Protein AF-A0A3B0PFP4-F1 (afdb_monomer)

Secondary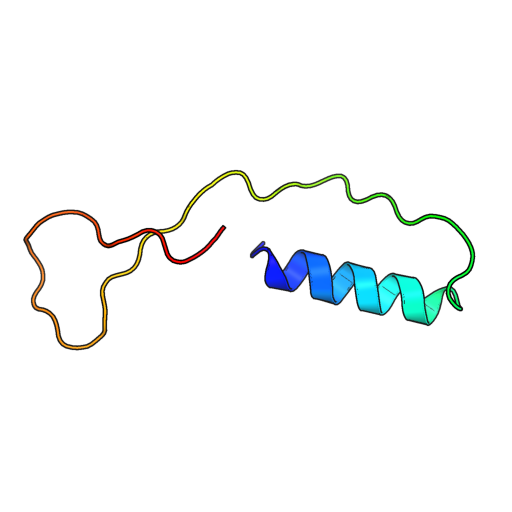 structure (DSSP, 8-state):
--HHHHHHHHHHHHHHTTT-S----------PEEEPPTTPPS-SS--EEEE-

Foldseek 3Di:
DFPVVLVVVVVVVCVVVVVDDDDDDPDDDPDFDFDDDPPDDDDDDTH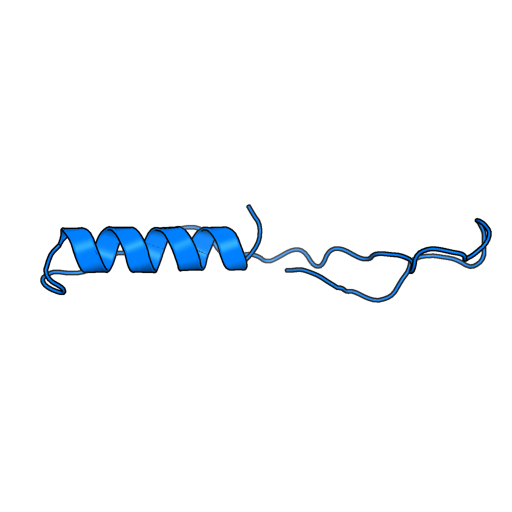DGDTD

pLDDT: mean 86.58, std 5.79, range [64.62, 94.5]

Sequence (52 aa):
MDSRQIESARIAATRSLGREGNVIIRIFPHFSKTSKPIGVRMGSGKGSPEKW

Radius of gyration: 16.76 Å; Cα contacts (8 Å, |Δi|>4): 39; chains: 1; bounding box: 41×16×41 Å

Organism: Mycoplasmopsis synoviae (NCBI:txid2109)

Structure (mmCIF, N/CA/C/O backbone):
data_AF-A0A3B0PF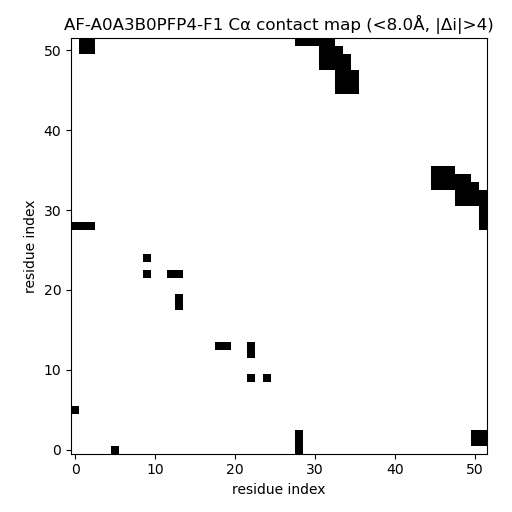P4-F1
#
_entry.id   AF-A0A3B0PFP4-F1
#
loop_
_atom_site.group_PDB
_atom_site.id
_atom_site.type_symbol
_atom_site.label_atom_id
_atom_site.label_alt_id
_atom_site.label_comp_id
_atom_site.label_asym_id
_atom_site.label_entity_id
_atom_site.label_seq_id
_atom_site.pdbx_PDB_ins_code
_atom_site.Cartn_x
_atom_site.Cartn_y
_atom_site.Cartn_z
_atom_site.occupancy
_atom_site.B_iso_or_equiv
_atom_site.auth_seq_id
_atom_site.auth_comp_id
_atom_site.auth_asym_id
_atom_site.auth_atom_id
_atom_site.pdbx_PDB_model_num
ATOM 1 N N . MET A 1 1 ? 4.831 4.996 -1.745 1.00 64.62 1 MET A N 1
ATOM 2 C CA . MET A 1 1 ? 3.791 3.997 -1.459 1.00 64.62 1 MET A CA 1
ATOM 3 C C . MET A 1 1 ? 4.021 2.787 -2.340 1.00 64.62 1 MET A C 1
ATOM 5 O O . MET A 1 1 ? 4.022 2.930 -3.556 1.00 64.62 1 MET A O 1
ATOM 9 N N . ASP A 1 2 ? 4.306 1.653 -1.723 1.00 83.56 2 ASP A N 1
ATOM 10 C CA . ASP A 1 2 ? 4.277 0.31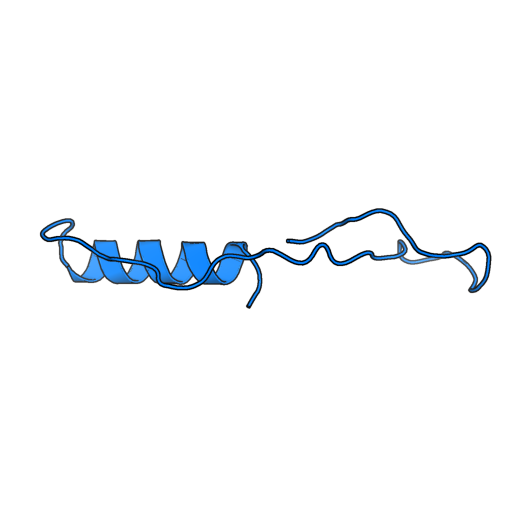4 -2.319 1.00 83.56 2 ASP A CA 1
ATOM 11 C C . ASP A 1 2 ? 2.979 -0.370 -1.850 1.00 83.56 2 ASP A C 1
ATOM 13 O O . ASP A 1 2 ? 2.522 -0.090 -0.735 1.00 83.56 2 ASP A O 1
ATOM 17 N N . SER A 1 3 ? 2.380 -1.249 -2.651 1.00 87.75 3 SER A N 1
ATOM 18 C CA . SER A 1 3 ? 1.182 -2.032 -2.280 1.00 87.75 3 SER A CA 1
ATOM 19 C C . SER A 1 3 ? 1.283 -2.669 -0.884 1.00 87.75 3 SER A C 1
ATOM 21 O O . SER A 1 3 ? 0.346 -2.602 -0.085 1.00 87.75 3 SER A O 1
ATOM 23 N N . ARG A 1 4 ? 2.465 -3.184 -0.528 1.00 90.00 4 ARG A N 1
ATOM 24 C CA . ARG A 1 4 ? 2.761 -3.763 0.799 1.00 90.00 4 ARG A CA 1
ATOM 25 C C . ARG A 1 4 ? 2.636 -2.762 1.949 1.00 90.00 4 ARG A C 1
ATOM 27 O O . ARG A 1 4 ? 2.218 -3.130 3.044 1.00 90.00 4 ARG A O 1
ATOM 34 N N . GLN A 1 5 ? 2.991 -1.499 1.716 1.00 91.25 5 GLN A N 1
ATOM 35 C CA . GLN A 1 5 ? 2.892 -0.452 2.735 1.00 91.25 5 GLN A CA 1
ATOM 36 C C . GLN A 1 5 ? 1.428 -0.119 3.028 1.00 91.25 5 GLN A C 1
ATOM 38 O O . GLN A 1 5 ? 1.050 -0.008 4.192 1.00 91.25 5 GLN A O 1
ATOM 43 N N . ILE A 1 6 ? 0.600 -0.029 1.98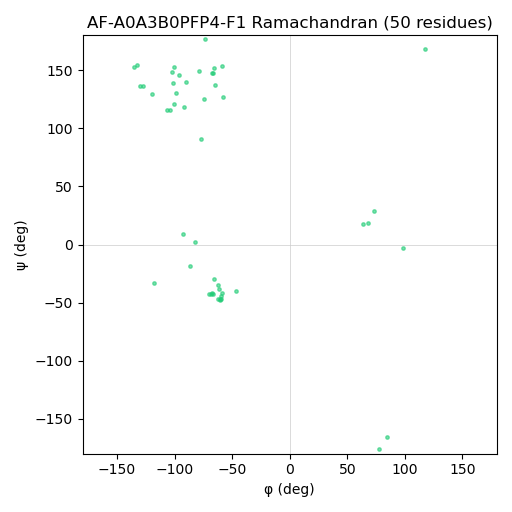2 1.00 91.19 6 ILE A N 1
ATOM 44 C CA . ILE A 1 6 ? -0.844 0.204 2.112 1.00 91.19 6 ILE A CA 1
ATOM 45 C C . ILE A 1 6 ? -1.488 -0.918 2.939 1.00 91.19 6 ILE A C 1
ATOM 47 O O . ILE A 1 6 ? -2.243 -0.641 3.871 1.00 91.19 6 ILE A O 1
ATOM 51 N N . GLU A 1 7 ? -1.123 -2.173 2.668 1.00 92.50 7 GLU A N 1
ATOM 52 C CA . GLU A 1 7 ? -1.666 -3.323 3.397 1.00 92.50 7 GLU A CA 1
ATOM 53 C C . GLU A 1 7 ? -1.200 -3.371 4.857 1.00 92.50 7 GLU A C 1
ATOM 55 O O . GLU A 1 7 ? -2.009 -3.576 5.764 1.00 92.50 7 GLU A O 1
ATOM 60 N N . SER A 1 8 ? 0.083 -3.094 5.115 1.00 93.00 8 SER A N 1
ATOM 61 C CA . SER A 1 8 ? 0.597 -3.022 6.489 1.00 93.00 8 SER A CA 1
ATOM 62 C C . SER A 1 8 ? -0.129 -1.962 7.328 1.00 93.00 8 SER A C 1
ATOM 64 O O . SER A 1 8 ? -0.509 -2.235 8.468 1.00 93.00 8 SER A O 1
ATOM 66 N N . ALA A 1 9 ? -0.409 -0.791 6.745 1.00 93.75 9 ALA A N 1
ATOM 67 C CA . ALA A 1 9 ? -1.147 0.282 7.402 1.00 93.75 9 ALA A CA 1
ATOM 68 C C . ALA A 1 9 ? -2.610 -0.103 7.668 1.00 93.75 9 ALA A C 1
ATOM 70 O O . ALA A 1 9 ? -3.114 0.128 8.769 1.00 93.75 9 ALA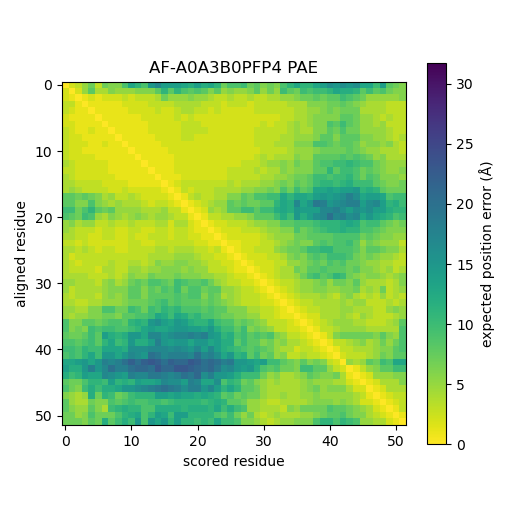 A O 1
ATOM 71 N N . ARG A 1 10 ? -3.282 -0.746 6.702 1.00 93.19 10 ARG A N 1
ATOM 72 C CA . ARG A 1 10 ? -4.659 -1.240 6.865 1.00 93.19 10 ARG A CA 1
ATOM 73 C C . ARG A 1 10 ? -4.764 -2.244 8.010 1.00 93.19 10 ARG A C 1
ATOM 75 O O . ARG A 1 10 ? -5.663 -2.127 8.844 1.00 93.19 10 ARG A O 1
ATOM 82 N N . ILE A 1 11 ? -3.852 -3.215 8.068 1.00 92.94 11 ILE A N 1
ATOM 83 C CA . ILE A 1 11 ? -3.824 -4.229 9.130 1.00 92.94 11 ILE A CA 1
ATOM 84 C C . ILE A 1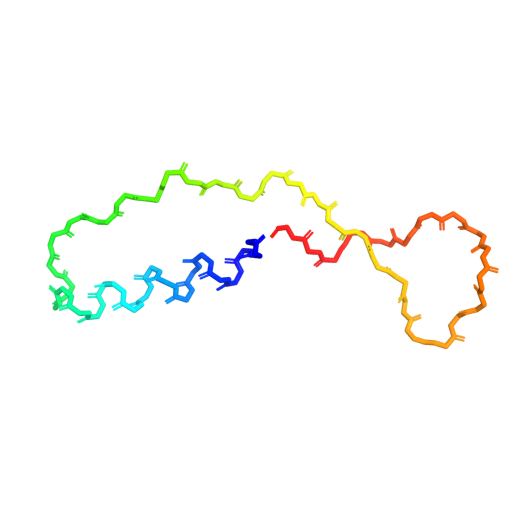 11 ? -3.594 -3.567 10.492 1.00 92.94 11 ILE A C 1
ATOM 86 O O . ILE A 1 11 ? -4.318 -3.870 11.441 1.00 92.94 11 ILE A O 1
ATOM 90 N N . ALA A 1 12 ? -2.623 -2.654 10.591 1.00 94.50 12 ALA A N 1
ATOM 91 C CA . ALA A 1 12 ? -2.333 -1.934 11.830 1.00 94.50 12 ALA A CA 1
ATOM 92 C C . ALA A 1 12 ? -3.542 -1.116 12.316 1.00 94.50 12 ALA A C 1
ATOM 94 O O . ALA A 1 12 ? -3.935 -1.243 13.476 1.00 94.50 12 ALA A O 1
ATOM 95 N N . ALA A 1 13 ? -4.187 -0.364 11.417 1.00 93.25 13 ALA A N 1
ATOM 96 C CA . ALA A 1 13 ? -5.395 0.399 11.725 1.00 93.25 13 ALA A CA 1
ATOM 97 C C . ALA A 1 13 ? -6.538 -0.515 12.191 1.00 93.25 13 ALA A C 1
ATOM 99 O O . ALA A 1 13 ? -7.124 -0.286 13.245 1.00 93.25 13 ALA A O 1
ATOM 100 N N . THR A 1 14 ? -6.796 -1.607 11.464 1.00 93.31 14 THR A N 1
ATOM 101 C CA . THR A 1 14 ? -7.860 -2.569 11.802 1.00 93.31 14 THR A CA 1
ATOM 102 C C . THR A 1 14 ? -7.623 -3.226 13.167 1.00 93.31 14 THR A C 1
ATOM 104 O O . THR A 1 14 ? -8.570 -3.433 13.923 1.00 93.31 14 THR A O 1
ATOM 107 N N . ARG A 1 15 ? -6.367 -3.545 13.518 1.00 93.62 15 ARG A N 1
ATOM 108 C CA . ARG A 1 15 ? -6.025 -4.088 14.847 1.00 93.62 15 ARG A CA 1
ATOM 109 C C . ARG A 1 15 ? -6.228 -3.056 15.952 1.00 93.62 15 ARG A C 1
ATOM 111 O O . ARG A 1 15 ? -6.756 -3.415 16.997 1.00 93.62 15 ARG A O 1
ATOM 118 N N . SER A 1 16 ? -5.842 -1.803 15.716 1.00 92.19 16 SER A N 1
ATOM 119 C CA . SER A 1 16 ? -6.020 -0.719 16.691 1.00 92.19 16 SER A CA 1
ATOM 120 C C . SER A 1 16 ? -7.490 -0.383 16.947 1.00 92.19 16 SER A C 1
ATOM 122 O O . SER A 1 16 ? -7.826 0.046 18.043 1.00 92.19 16 SER A O 1
ATOM 124 N N . LEU A 1 17 ? -8.353 -0.585 15.951 1.00 91.25 17 LEU A N 1
ATOM 125 C CA . LEU A 1 17 ? -9.804 -0.398 16.041 1.00 91.25 17 LEU A CA 1
ATOM 126 C C . LEU A 1 17 ? -10.534 -1.602 16.665 1.00 91.25 17 LEU A C 1
ATOM 128 O O . LEU A 1 17 ? -11.757 -1.624 16.694 1.00 91.25 17 LEU A O 1
ATOM 132 N N . GLY A 1 18 ? -9.823 -2.649 17.100 1.00 90.62 18 GLY A N 1
ATOM 133 C CA . GLY A 1 18 ? -10.464 -3.857 17.634 1.00 90.62 18 GLY A CA 1
ATOM 134 C C . GLY A 1 18 ? -11.243 -4.663 16.587 1.00 90.62 18 GLY A C 1
ATOM 135 O O . GLY A 1 18 ? -12.054 -5.504 16.953 1.00 90.62 18 GLY A O 1
ATOM 136 N N . ARG A 1 19 ? -10.968 -4.449 15.289 1.00 83.88 19 ARG A N 1
ATOM 137 C CA . ARG A 1 19 ? -11.750 -4.960 14.141 1.00 83.88 19 ARG A CA 1
ATOM 138 C C . ARG A 1 19 ? -13.179 -4.414 14.060 1.00 83.88 19 ARG A C 1
ATOM 140 O O . ARG A 1 19 ? -13.996 -4.974 13.333 1.00 83.88 19 ARG A O 1
ATOM 147 N N . GLU A 1 20 ? -13.456 -3.318 14.753 1.00 89.12 20 GLU A N 1
ATOM 148 C CA . GLU A 1 20 ? -14.731 -2.614 14.687 1.00 89.12 20 GLU A CA 1
ATOM 149 C C . GLU A 1 20 ? -14.628 -1.380 13.774 1.00 89.12 20 GLU A C 1
ATOM 151 O O . GLU A 1 20 ? -13.561 -0.794 13.588 1.00 89.12 20 GLU A O 1
ATOM 156 N N . GLY A 1 21 ? -15.750 -0.983 13.170 1.00 86.19 21 GLY A N 1
ATOM 157 C CA . GLY A 1 21 ? -15.808 0.154 12.249 1.00 86.19 21 GLY A CA 1
ATOM 158 C C . GLY A 1 21 ? -15.268 -0.129 10.839 1.00 86.19 21 GLY A C 1
ATOM 159 O O . GLY A 1 21 ? -14.925 -1.253 10.480 1.00 86.19 21 GLY A O 1
ATOM 160 N N . ASN A 1 22 ? -15.234 0.917 10.006 1.00 88.88 22 ASN A N 1
ATOM 161 C CA . ASN A 1 22 ? -14.835 0.833 8.599 1.00 88.88 22 ASN A CA 1
ATOM 162 C C . ASN A 1 22 ? -13.616 1.717 8.314 1.00 88.88 22 ASN A C 1
ATOM 164 O O . ASN A 1 22 ? -13.622 2.911 8.609 1.00 88.88 22 ASN A O 1
ATOM 168 N N . VAL A 1 23 ? -12.592 1.139 7.680 1.00 90.56 23 VAL A N 1
ATOM 169 C CA . VAL A 1 23 ? -11.390 1.853 7.226 1.00 90.56 23 VAL A CA 1
ATOM 170 C C . VAL A 1 23 ? -11.442 1.991 5.708 1.00 90.56 23 VAL A C 1
ATOM 172 O O . VAL A 1 23 ? -11.379 0.996 4.990 1.00 90.56 23 VAL A O 1
ATOM 175 N N . ILE A 1 24 ? -11.532 3.226 5.212 1.00 92.25 24 ILE A N 1
ATOM 176 C CA . ILE A 1 24 ? -11.563 3.516 3.773 1.00 92.25 24 ILE A CA 1
ATOM 177 C C . ILE A 1 24 ? -10.175 3.969 3.316 1.00 92.25 24 ILE A C 1
ATOM 179 O O . ILE A 1 24 ? -9.652 4.985 3.774 1.00 92.25 24 ILE A O 1
ATOM 183 N N . ILE A 1 25 ? -9.590 3.237 2.370 1.00 92.44 25 ILE A N 1
ATOM 184 C CA . ILE A 1 25 ? -8.309 3.579 1.745 1.00 92.44 25 ILE A CA 1
ATOM 185 C C . ILE A 1 25 ? -8.591 4.407 0.487 1.00 92.44 25 ILE A C 1
ATOM 187 O O . ILE A 1 25 ? -9.234 3.931 -0.442 1.00 92.44 25 ILE A O 1
ATOM 191 N N . ARG A 1 26 ? -8.101 5.652 0.445 1.00 92.44 26 ARG A N 1
ATOM 192 C CA . ARG A 1 26 ? -8.334 6.598 -0.670 1.00 92.44 26 ARG A CA 1
ATOM 193 C C . ARG A 1 26 ? -7.255 6.568 -1.761 1.00 92.44 26 ARG A C 1
ATOM 195 O O . ARG A 1 26 ? -7.214 7.457 -2.604 1.00 92.44 26 ARG A O 1
ATOM 202 N N . ILE A 1 27 ? -6.339 5.605 -1.706 1.00 89.75 27 ILE A N 1
ATOM 203 C CA . ILE A 1 27 ? -5.155 5.532 -2.568 1.00 89.75 27 ILE A CA 1
ATOM 204 C C . ILE A 1 27 ? -5.082 4.133 -3.175 1.00 89.75 27 ILE A C 1
ATOM 206 O O . ILE A 1 27 ? -5.241 3.149 -2.456 1.00 89.75 27 ILE A O 1
ATOM 210 N N . PHE A 1 28 ? -4.790 4.049 -4.474 1.00 87.50 28 PHE A N 1
ATOM 211 C CA . PHE A 1 28 ? -4.603 2.787 -5.184 1.00 87.50 28 PHE A CA 1
ATOM 212 C C . PHE A 1 28 ? -3.265 2.774 -5.952 1.00 87.50 28 PHE A C 1
ATOM 214 O O . PHE A 1 28 ? -2.904 3.775 -6.581 1.00 87.50 28 PHE A O 1
ATOM 221 N N . PRO A 1 29 ? -2.503 1.666 -5.906 1.00 86.50 29 PRO A N 1
ATOM 222 C CA . PRO A 1 29 ? -1.250 1.523 -6.642 1.00 86.50 29 PRO A CA 1
ATOM 223 C C . PRO A 1 29 ? -1.500 1.239 -8.135 1.00 86.50 29 PRO A C 1
ATOM 225 O O . PRO A 1 29 ? -1.634 0.095 -8.556 1.00 86.50 29 PRO A O 1
ATOM 228 N N . HIS A 1 30 ? -1.576 2.290 -8.957 1.00 86.31 30 HIS A N 1
ATOM 229 C CA . HIS A 1 30 ? -1.820 2.149 -10.403 1.00 86.31 30 HIS A CA 1
ATOM 230 C C . HIS A 1 30 ? -0.553 1.928 -11.244 1.00 86.31 30 HIS A C 1
ATOM 232 O O . HIS A 1 30 ? -0.648 1.515 -12.397 1.00 86.31 30 HIS A O 1
ATOM 238 N N . PHE A 1 31 ? 0.629 2.254 -10.718 1.00 83.31 31 PHE A N 1
ATOM 239 C CA . PHE A 1 31 ? 1.847 2.327 -11.520 1.00 83.31 31 PHE A CA 1
ATOM 240 C C . PHE A 1 31 ? 2.757 1.122 -11.290 1.00 83.31 31 PHE A C 1
ATOM 242 O O . PHE A 1 31 ? 3.343 0.971 -10.221 1.00 83.31 31 PHE A O 1
ATOM 249 N N . SER A 1 32 ? 2.960 0.319 -12.333 1.00 84.81 32 SER A N 1
ATOM 250 C CA . SER A 1 32 ? 3.899 -0.799 -12.295 1.00 84.81 32 SER A CA 1
ATOM 251 C C . SER A 1 32 ? 5.356 -0.318 -12.351 1.00 84.81 32 SER A C 1
ATOM 253 O O . SER A 1 32 ? 5.758 0.365 -13.297 1.00 84.81 32 SER A O 1
ATOM 255 N N . LYS A 1 33 ? 6.182 -0.724 -11.386 1.00 84.38 33 LYS A N 1
ATOM 256 C CA . LYS A 1 33 ? 7.629 -0.466 -11.358 1.00 84.38 33 LYS A CA 1
ATOM 257 C C . LYS A 1 33 ? 8.394 -1.682 -11.864 1.00 84.38 33 LYS A C 1
ATOM 259 O O . LYS A 1 33 ? 8.184 -2.796 -11.389 1.00 84.38 33 LYS A O 1
ATOM 264 N N . THR A 1 34 ? 9.308 -1.453 -12.801 1.00 87.12 34 THR A N 1
ATOM 265 C CA . THR A 1 34 ? 10.191 -2.482 -13.365 1.00 87.12 34 THR A CA 1
ATOM 266 C C . THR A 1 34 ? 11.540 -2.496 -12.661 1.00 87.12 34 THR A C 1
ATOM 268 O O . THR A 1 34 ? 12.062 -1.426 -12.345 1.00 87.12 34 THR A O 1
ATOM 271 N N . SER A 1 35 ? 12.149 -3.670 -12.514 1.00 85.12 35 SER A N 1
ATOM 272 C CA . SER A 1 35 ? 13.504 -3.813 -11.973 1.00 85.12 35 SER A CA 1
ATOM 273 C C . SER A 1 35 ? 14.326 -4.788 -12.806 1.00 85.12 35 SER A C 1
ATOM 275 O O . SER A 1 35 ? 13.779 -5.681 -13.455 1.00 85.12 35 SER A O 1
ATOM 277 N N . LYS A 1 36 ? 15.647 -4.605 -12.807 1.00 85.56 36 LYS A N 1
ATOM 278 C CA . LYS A 1 36 ? 16.586 -5.577 -13.371 1.00 85.56 36 LYS A CA 1
ATOM 279 C C . LYS A 1 36 ? 17.216 -6.385 -12.235 1.00 85.56 36 LYS A C 1
ATOM 281 O O . LYS A 1 36 ? 17.569 -5.784 -11.220 1.00 85.56 36 LYS A O 1
ATOM 286 N N . PRO A 1 37 ? 17.383 -7.710 -12.395 1.00 84.06 37 PRO A N 1
ATOM 287 C CA . PRO A 1 37 ? 18.055 -8.535 -11.401 1.00 84.06 37 PRO A CA 1
ATOM 288 C C . PRO A 1 37 ? 19.485 -8.062 -11.140 1.00 84.06 37 PRO A C 1
ATOM 290 O O . PRO A 1 37 ? 20.144 -7.496 -12.013 1.00 84.06 37 PRO A O 1
ATOM 293 N N . ILE A 1 38 ? 19.987 -8.346 -9.945 1.00 85.81 38 ILE A N 1
ATOM 294 C CA . ILE A 1 38 ? 21.388 -8.102 -9.612 1.00 85.81 38 ILE A CA 1
ATOM 295 C C . ILE A 1 38 ? 22.294 -8.996 -10.475 1.00 85.81 38 ILE A C 1
ATOM 297 O O . ILE A 1 38 ? 21.993 -10.166 -10.697 1.00 85.81 38 ILE A O 1
ATOM 301 N N . GLY A 1 39 ? 23.394 -8.430 -10.981 1.00 84.25 39 GLY A N 1
ATOM 302 C CA . GLY A 1 39 ? 24.392 -9.153 -11.783 1.00 84.25 39 GLY A CA 1
ATOM 303 C C . GLY A 1 39 ? 24.271 -9.002 -13.304 1.00 84.25 39 GLY A C 1
ATOM 304 O O . GLY A 1 39 ? 25.135 -9.502 -14.022 1.00 84.25 39 GLY A O 1
ATOM 305 N N . VAL A 1 40 ? 23.263 -8.288 -13.824 1.00 84.12 40 VAL A N 1
ATOM 306 C CA . VAL A 1 40 ? 23.160 -8.009 -15.270 1.00 84.12 40 VAL A CA 1
ATOM 307 C C . VAL A 1 40 ? 23.873 -6.708 -15.648 1.00 84.12 40 VAL A C 1
ATOM 309 O O . VAL A 1 40 ? 23.789 -5.705 -14.938 1.00 84.12 40 VAL A O 1
ATOM 312 N N . ARG A 1 41 ? 24.573 -6.705 -16.791 1.00 82.38 41 ARG A N 1
ATOM 313 C CA . ARG A 1 41 ? 25.149 -5.475 -17.359 1.00 82.38 41 ARG A CA 1
ATOM 314 C C . ARG A 1 41 ? 24.035 -4.517 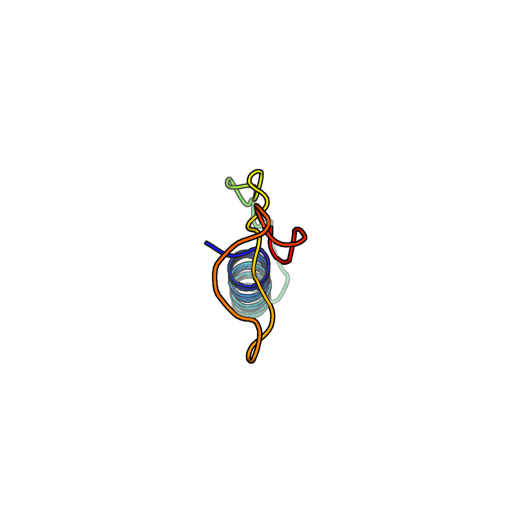-17.795 1.00 82.38 41 ARG A C 1
ATOM 316 O O . ARG A 1 41 ? 22.939 -4.936 -18.167 1.00 82.38 41 ARG A O 1
ATOM 323 N N . MET A 1 42 ? 24.330 -3.220 -17.770 1.00 83.44 42 MET A N 1
ATOM 324 C CA . MET A 1 42 ? 23.428 -2.193 -18.296 1.00 83.44 42 MET A CA 1
ATOM 325 C C . MET A 1 42 ? 23.286 -2.327 -19.824 1.00 83.44 42 MET A C 1
ATOM 327 O O . MET A 1 42 ? 24.225 -2.736 -20.500 1.00 83.44 42 MET A O 1
ATOM 331 N N . GLY A 1 43 ? 22.108 -1.992 -20.362 1.00 80.31 43 GLY A N 1
ATOM 332 C CA . GLY A 1 43 ? 21.722 -2.255 -21.762 1.00 80.31 43 GLY A CA 1
ATOM 333 C C . GLY A 1 43 ? 20.506 -3.190 -21.884 1.00 80.31 43 GLY A C 1
ATOM 334 O O . GLY A 1 43 ? 20.060 -3.748 -20.882 1.00 80.31 43 GLY A O 1
ATOM 335 N N . SER A 1 44 ? 19.923 -3.312 -23.082 1.00 77.94 44 SER A N 1
ATOM 336 C CA . SER A 1 44 ? 18.783 -4.207 -23.411 1.00 77.94 44 SER A CA 1
ATOM 337 C C . SER A 1 44 ? 17.381 -3.823 -22.889 1.00 77.94 44 SER A C 1
ATOM 339 O O . SER A 1 44 ? 16.541 -4.690 -22.677 1.00 77.94 44 SER A O 1
ATOM 341 N N . GLY A 1 45 ? 17.082 -2.530 -22.704 1.00 82.06 45 GLY A N 1
ATOM 342 C CA . GLY A 1 45 ? 15.710 -2.060 -22.417 1.00 82.06 45 GLY A CA 1
ATOM 343 C C . GLY A 1 45 ? 15.289 -2.107 -20.938 1.00 82.06 45 GLY A C 1
ATOM 344 O O . GLY A 1 45 ? 16.142 -2.185 -20.050 1.00 82.06 45 GLY A O 1
ATOM 345 N N . LYS A 1 46 ? 13.980 -1.982 -20.661 1.00 82.06 46 LYS A N 1
ATOM 346 C CA . LYS A 1 46 ? 13.400 -2.016 -19.300 1.00 82.06 46 LYS A CA 1
ATOM 347 C C . LYS A 1 46 ? 13.286 -3.460 -18.788 1.00 82.06 46 LYS A C 1
ATOM 349 O O . LYS A 1 46 ? 13.119 -4.379 -19.579 1.00 82.06 46 LYS A O 1
ATOM 354 N N . GLY A 1 47 ? 13.399 -3.650 -17.472 1.00 79.19 47 GLY A N 1
ATOM 355 C CA . GLY A 1 47 ? 13.184 -4.955 -16.831 1.00 79.19 47 GLY A CA 1
ATOM 356 C C . GLY A 1 47 ? 11.704 -5.351 -16.775 1.00 79.19 47 GLY A C 1
ATOM 357 O O . GLY A 1 47 ? 10.832 -4.570 -17.161 1.00 79.19 47 GLY A O 1
ATOM 358 N N . SER A 1 48 ? 11.409 -6.546 -16.265 1.00 83.31 48 SER A N 1
ATOM 359 C CA . SER A 1 48 ? 10.031 -6.985 -16.027 1.00 83.31 48 SER A CA 1
ATOM 360 C C . SER A 1 48 ? 9.373 -6.169 -14.899 1.00 83.31 48 SER A C 1
ATOM 362 O O . SER A 1 48 ? 10.069 -5.748 -13.967 1.00 83.31 48 SER A O 1
ATOM 364 N N . PRO A 1 49 ? 8.049 -5.932 -14.947 1.00 81.19 49 PRO A N 1
ATOM 365 C CA . PRO A 1 49 ? 7.309 -5.349 -13.829 1.00 81.19 49 PRO A CA 1
ATOM 366 C C . PRO A 1 49 ? 7.456 -6.212 -12.568 1.00 81.19 49 PRO A C 1
ATOM 368 O O . PRO A 1 49 ? 7.205 -7.411 -12.614 1.00 81.19 49 PRO A O 1
ATOM 371 N N . GLU A 1 50 ? 7.871 -5.612 -11.453 1.00 80.38 50 GLU A N 1
ATOM 372 C CA . GLU A 1 50 ? 8.109 -6.312 -10.179 1.00 80.38 50 GLU A CA 1
ATOM 373 C C . GLU A 1 50 ? 7.181 -5.814 -9.061 1.00 80.38 50 GLU A C 1
ATOM 375 O O . GLU A 1 50 ? 6.790 -6.584 -8.185 1.00 80.38 50 GLU A O 1
ATOM 380 N N . LYS A 1 51 ? 6.819 -4.525 -9.069 1.00 78.62 51 LYS A N 1
ATOM 381 C CA . LYS A 1 51 ? 6.021 -3.903 -7.999 1.00 78.62 51 LYS A CA 1
ATOM 382 C C . LYS A 1 51 ? 4.876 -3.073 -8.558 1.00 78.62 51 LYS A C 1
ATOM 384 O O . LYS A 1 51 ? 4.984 -2.558 -9.671 1.00 78.62 51 LYS A O 1
ATOM 389 N N . TRP A 1 52 ? 3.839 -2.917 -7.742 1.00 74.50 52 TRP A N 1
ATOM 390 C CA . TRP A 1 52 ? 2.654 -2.096 -7.986 1.00 74.50 52 TRP A CA 1
ATOM 391 C C . TRP A 1 52 ? 2.509 -1.105 -6.830 1.00 74.50 52 TRP A C 1
ATOM 393 O O . TRP A 1 52 ? 2.520 -1.557 -5.656 1.00 74.50 52 TRP A O 1
#

Mean predicted aligned error: 6.28 Å

Nearest PDB structures (foldseek):
  8uu7-assembly1_O  TM=9.768E-01  e=8.608E-04  Listeria innocua
  6yhs-assembly1_I  TM=9.768E-01  e=3.089E-03  Acinetobacter baum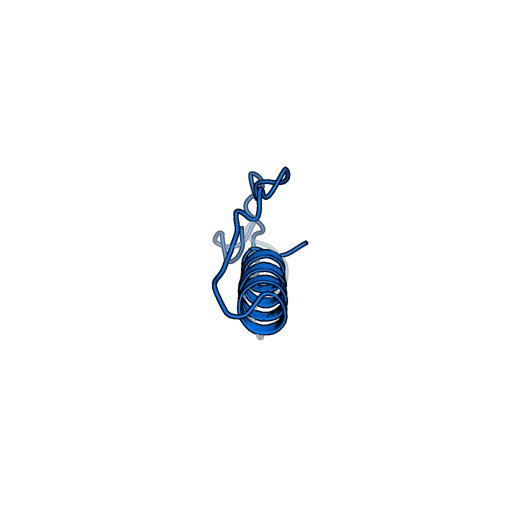annii ATCC 19606 = CIP 70.34 = JCM 6841
  6ore-assembly1_M  TM=9.801E-01  e=3.316E-03  Escherichia coli
  5it8-assembly1_DN  TM=9.721E-01  e=7.772E-03  Escherichia coli K-12
  7a0s-assembly1_J  TM=9.184E-01  e=1.581E-02  Deinococcus radiodurans R1 = ATCC 13939 = DSM 20539

InterPro domains:
  IPR000114 Large ribosomal subunit protein uL16, bacteria [PR00060] (1-12)
  IPR000114 Large ribosomal subunit protein uL16, bacteria [PR00060] (17-46)
  IPR000114 Large ribosomal subunit protein uL16, bacteria [PR00060] (47-52)
  IPR000114 Large ribosomal subunit protein uL16, bacteria [PTHR12220] (2-52)
  IPR016180 Large ribosomal subunit protein uL16 domain [cd01433] (3-52)
  IPR020798 Large ribosomal subunit protein uL16, conserved site [PS00701] (41-52)
  IPR036920 Large ribosomal subunit protein uL16 superfamily [G3DSA:3.90.1170.10] (1-52)
  IPR036920 Large ribosomal subunit protein uL16 superfamily [SSF54686] (1-52)
  IPR047873 Large ribosomal subunit protein uL16 [PF00252] (1-52)

Solvent-accessible surface area (backbone atoms only — not comparable to full-atom values): 3527 Å² total; per-residue (Å²): 136,49,52,68,54,58,50,52,50,52,53,53,52,38,59,75,47,74,70,53,86,85,86,85,79,94,76,78,70,83,61,72,42,58,51,72,70,89,91,66,76,88,73,90,76,81,45,59,75,76,47,54